Protein AF-A0A7C5IIJ1-F1 (afdb_monomer_lite)

Secondary structure (DSSP, 8-state):
-PPPPEEEEEETTEEEEEEE-SS-EEEEEEEGGG-----HHHHH-TT--EEEE--EEETTEEEE--EEEE-TTT-----HHHHT-TT--EEEEETTEE--HHHHTT-PPP------

Sequence (116 aa):
MSRGATVKTEFANGYTIERRMITRRHELAFERQRCLGCDLCVATCPQQAISLVPAAVRDGQLNERPAIEIDPERCVFCGECSVLCPTHALHLYVDGEERIPVIDMGAFPRLEQGIT

pLDDT: mean 89.45, std 11.59, range [44.5, 97.44]

Radius of gyration: 15.34 Å; chains: 1; bounding box: 43×38×41 Å

Foldseek 3Di:
DDFADWDWADDPFFIKIWGDDPVKIKIKTFGNVLDQQPCPLCVPPPLSQKDKDDFDDDPNDGPGGIDMDGHNVSDPQQCPSCVRRPSNRMFMDMVNHGDHNCVVVVVPDDPPDPPD

Structure (mmCIF, N/CA/C/O backbone):
data_AF-A0A7C5IIJ1-F1
#
_entry.id   AF-A0A7C5IIJ1-F1
#
loop_
_atom_site.group_PDB
_atom_site.id
_atom_site.type_symbol
_atom_site.label_atom_id
_atom_site.label_alt_id
_atom_site.label_comp_id
_atom_site.label_asym_id
_atom_site.label_entity_id
_atom_site.label_seq_id
_atom_site.pdbx_PDB_ins_code
_atom_site.Cartn_x
_atom_site.Cartn_y
_atom_site.Cartn_z
_atom_site.occupancy
_atom_site.B_iso_or_equiv
_atom_site.auth_seq_id
_atom_site.auth_comp_id
_atom_site.auth_asym_id
_atom_site.auth_atom_id
_atom_site.pdbx_PDB_model_num
ATOM 1 N N . MET A 1 1 ? 23.113 -7.772 -2.696 1.00 48.72 1 MET A N 1
ATOM 2 C CA . MET A 1 1 ? 22.543 -6.658 -3.485 1.00 48.72 1 MET A CA 1
ATOM 3 C C . MET A 1 1 ? 21.390 -6.089 -2.677 1.00 48.72 1 MET A C 1
ATOM 5 O O . MET A 1 1 ? 20.363 -6.748 -2.577 1.00 48.72 1 MET A O 1
ATOM 9 N N . SER A 1 2 ? 21.584 -4.958 -1.997 1.00 60.00 2 SER A N 1
ATOM 10 C CA . SER A 1 2 ? 20.486 -4.291 -1.292 1.00 60.00 2 SER A CA 1
ATOM 11 C C . SER A 1 2 ? 19.515 -3.727 -2.329 1.00 60.00 2 SER A C 1
ATOM 13 O O . SER A 1 2 ? 19.927 -3.123 -3.319 1.00 60.00 2 SER A O 1
ATOM 15 N N . ARG A 1 3 ? 18.218 -3.987 -2.146 1.00 65.62 3 ARG A N 1
ATOM 16 C CA . ARG A 1 3 ? 17.168 -3.319 -2.924 1.00 65.62 3 ARG A CA 1
ATOM 17 C C . ARG A 1 3 ? 17.244 -1.813 -2.632 1.00 65.62 3 ARG A C 1
ATOM 19 O O . ARG A 1 3 ? 17.687 -1.430 -1.551 1.00 65.62 3 ARG A O 1
ATOM 26 N N . GLY A 1 4 ? 16.837 -0.971 -3.587 1.00 76.31 4 GLY A N 1
ATOM 27 C CA . GLY A 1 4 ? 16.701 0.467 -3.330 1.00 76.31 4 GLY A CA 1
ATOM 28 C C . GLY A 1 4 ? 15.801 0.696 -2.113 1.00 76.31 4 GLY A C 1
ATOM 29 O O . GLY A 1 4 ? 14.805 -0.014 -1.965 1.00 76.31 4 GLY A O 1
ATOM 30 N N . ALA A 1 5 ? 16.181 1.628 -1.237 1.00 86.25 5 ALA A N 1
ATOM 31 C CA . ALA A 1 5 ? 15.421 1.921 -0.026 1.00 86.25 5 ALA A CA 1
ATOM 32 C C . ALA A 1 5 ? 14.015 2.417 -0.390 1.00 86.25 5 ALA A C 1
ATOM 34 O O . ALA A 1 5 ? 13.859 3.248 -1.290 1.00 86.25 5 ALA A O 1
ATOM 35 N N . THR A 1 6 ? 13.003 1.894 0.301 1.00 92.56 6 THR A N 1
ATOM 36 C CA . THR A 1 6 ? 11.640 2.414 0.198 1.00 92.56 6 THR A CA 1
ATOM 37 C C . THR A 1 6 ? 11.502 3.603 1.145 1.00 92.56 6 THR A C 1
ATOM 39 O O . THR A 1 6 ? 11.825 3.491 2.325 1.00 92.56 6 THR A O 1
ATOM 42 N N . VAL A 1 7 ? 11.017 4.734 0.642 1.00 94.31 7 VAL A N 1
ATOM 43 C CA . VAL A 1 7 ? 10.770 5.949 1.426 1.00 94.31 7 VAL A CA 1
ATOM 44 C C . VAL A 1 7 ? 9.266 6.138 1.571 1.00 94.31 7 VAL A C 1
ATOM 46 O O . VAL A 1 7 ? 8.545 6.132 0.576 1.00 94.31 7 VAL A O 1
ATOM 49 N N . LYS A 1 8 ? 8.791 6.315 2.806 1.00 95.94 8 LYS A N 1
ATOM 50 C CA . LYS A 1 8 ? 7.407 6.693 3.107 1.00 95.94 8 LYS A CA 1
ATOM 51 C C . LYS A 1 8 ? 7.340 8.190 3.389 1.00 95.94 8 LYS A C 1
ATOM 53 O O . LYS A 1 8 ? 8.111 8.693 4.200 1.00 95.94 8 LYS A O 1
ATOM 58 N N . THR A 1 9 ? 6.430 8.890 2.721 1.00 96.06 9 THR A N 1
ATOM 59 C CA . THR A 1 9 ? 6.189 10.326 2.905 1.00 96.06 9 THR A CA 1
ATOM 60 C C . THR A 1 9 ? 4.728 10.546 3.266 1.00 96.06 9 THR A C 1
ATOM 62 O O . THR A 1 9 ? 3.834 10.222 2.488 1.00 96.06 9 THR A O 1
ATOM 65 N N . GLU A 1 10 ? 4.477 11.087 4.454 1.00 95.19 10 GLU A N 1
ATOM 66 C CA . GLU A 1 10 ? 3.127 11.369 4.947 1.00 95.19 10 GLU A CA 1
ATOM 67 C C . GLU A 1 10 ? 2.689 12.801 4.629 1.00 95.19 10 GLU A C 1
ATOM 69 O O . GLU A 1 10 ? 3.493 13.733 4.621 1.00 95.19 10 GLU A O 1
ATOM 74 N N . PHE A 1 11 ? 1.392 12.984 4.391 1.00 93.19 11 PHE A N 1
ATOM 75 C CA . PHE A 1 11 ? 0.756 14.286 4.197 1.00 93.19 11 PHE A CA 1
ATOM 76 C C . PHE A 1 11 ? -0.639 14.305 4.838 1.00 93.19 11 PHE A C 1
ATOM 78 O O . PHE A 1 11 ? -1.162 13.278 5.270 1.00 93.19 11 PHE A O 1
ATOM 85 N N . ALA A 1 12 ? -1.274 15.481 4.900 1.00 88.25 12 ALA A N 1
ATOM 86 C CA . ALA A 1 12 ? -2.512 15.692 5.664 1.00 88.25 12 ALA A CA 1
ATOM 87 C C . ALA A 1 12 ? -3.623 14.660 5.371 1.00 88.25 12 ALA A C 1
ATOM 89 O O . ALA A 1 12 ? -4.323 14.217 6.279 1.00 88.25 12 ALA A O 1
ATOM 90 N N . ASN A 1 13 ? -3.756 14.234 4.112 1.00 88.94 13 ASN A N 1
ATOM 91 C CA . ASN A 1 13 ? -4.829 13.352 3.651 1.00 88.94 13 ASN A CA 1
ATOM 92 C C . ASN A 1 13 ? -4.361 11.952 3.231 1.00 88.94 13 ASN A C 1
ATOM 94 O O . ASN A 1 13 ? -5.108 11.257 2.546 1.00 88.94 13 ASN A O 1
ATOM 98 N N . GLY A 1 14 ? -3.164 11.510 3.622 1.00 93.94 14 GLY A N 1
ATOM 99 C CA . GLY A 1 14 ? -2.652 10.214 3.180 1.00 93.94 14 GLY A CA 1
ATOM 100 C C . GLY A 1 14 ? -1.139 10.086 3.266 1.00 93.94 14 GLY A C 1
ATOM 101 O O . GLY A 1 14 ? -0.493 10.758 4.066 1.00 93.94 14 GLY A O 1
ATOM 102 N N . TYR A 1 15 ? -0.583 9.194 2.458 1.00 96.50 15 TYR A N 1
ATOM 103 C CA . TYR A 1 15 ? 0.861 9.040 2.320 1.00 96.50 15 TYR A CA 1
ATOM 104 C C . TYR A 1 15 ? 1.214 8.416 0.975 1.00 96.50 15 TYR A C 1
ATOM 106 O O . TYR A 1 15 ? 0.394 7.755 0.339 1.00 96.50 15 TYR A O 1
ATOM 114 N N . THR A 1 16 ? 2.459 8.599 0.560 1.00 97.06 16 THR A N 1
ATOM 115 C CA . THR A 1 16 ? 3.070 7.870 -0.548 1.00 97.06 16 THR A CA 1
ATOM 116 C C . THR A 1 16 ? 4.173 6.975 -0.013 1.00 97.06 16 THR A C 1
ATOM 118 O O . THR A 1 16 ? 4.892 7.331 0.923 1.00 97.06 16 THR A O 1
ATOM 121 N N . ILE A 1 17 ? 4.316 5.797 -0.608 1.00 96.50 17 ILE A N 1
ATOM 122 C CA . ILE A 1 17 ? 5.522 4.985 -0.474 1.00 96.50 17 ILE A CA 1
ATOM 123 C C . ILE A 1 17 ? 6.185 4.911 -1.840 1.00 96.50 17 ILE A C 1
ATOM 125 O O . ILE A 1 17 ? 5.539 4.584 -2.833 1.00 96.50 17 ILE A O 1
ATOM 129 N N . GLU A 1 18 ? 7.470 5.225 -1.904 1.00 95.88 18 GLU A N 1
ATOM 130 C CA . GLU A 1 18 ? 8.226 5.200 -3.148 1.00 95.88 18 GLU A CA 1
ATOM 131 C C . GLU A 1 18 ? 9.462 4.320 -3.030 1.00 95.88 18 GLU A C 1
ATOM 133 O O . GLU A 1 18 ? 10.158 4.316 -2.017 1.00 95.88 18 GLU A O 1
ATOM 138 N N . ARG A 1 19 ? 9.766 3.583 -4.097 1.00 94.94 19 ARG A N 1
ATOM 139 C CA . ARG A 1 19 ? 11.008 2.829 -4.233 1.00 94.94 19 ARG A CA 1
ATOM 140 C C . ARG A 1 19 ? 11.678 3.197 -5.544 1.00 94.94 19 ARG A C 1
ATOM 142 O O . ARG A 1 19 ? 11.213 2.832 -6.629 1.00 94.94 19 ARG A O 1
ATOM 149 N N . ARG A 1 20 ? 12.805 3.897 -5.428 1.00 92.50 20 ARG A N 1
ATOM 150 C CA . ARG A 1 20 ? 13.646 4.301 -6.558 1.00 92.50 20 ARG A CA 1
ATOM 151 C C . ARG A 1 20 ? 14.706 3.235 -6.813 1.00 92.50 20 ARG A C 1
ATOM 153 O O . ARG A 1 20 ? 15.563 2.980 -5.971 1.00 92.50 20 ARG A O 1
ATOM 160 N N . MET A 1 21 ? 14.628 2.595 -7.973 1.00 89.56 21 MET A N 1
ATOM 161 C CA . MET A 1 21 ? 15.669 1.718 -8.507 1.00 89.56 21 MET A CA 1
ATOM 162 C C . MET A 1 21 ? 16.417 2.444 -9.628 1.00 89.56 21 MET A C 1
ATOM 164 O O . MET A 1 21 ? 15.954 3.468 -10.120 1.00 89.56 21 MET A O 1
ATOM 168 N N . ILE A 1 22 ? 17.561 1.900 -10.057 1.00 90.31 22 ILE A N 1
ATOM 169 C CA . ILE A 1 22 ? 18.378 2.498 -11.131 1.00 90.31 22 ILE A CA 1
ATOM 170 C C . ILE A 1 22 ? 17.553 2.719 -12.410 1.00 90.31 22 ILE A C 1
ATOM 172 O O . ILE A 1 22 ? 17.709 3.739 -13.069 1.00 90.31 22 ILE A O 1
ATOM 176 N N . THR A 1 23 ? 16.676 1.772 -12.759 1.00 91.94 23 THR A N 1
ATOM 177 C CA . THR A 1 23 ? 15.929 1.774 -14.029 1.00 91.94 23 THR A CA 1
ATOM 178 C C . THR A 1 23 ? 14.436 2.052 -13.894 1.00 91.94 23 THR A C 1
ATOM 180 O O . THR A 1 23 ? 13.780 2.253 -14.910 1.00 91.94 23 THR A O 1
ATOM 183 N N . ARG A 1 24 ? 13.877 1.995 -12.681 1.00 91.62 24 ARG A N 1
ATOM 184 C CA . ARG A 1 24 ? 12.429 2.071 -12.438 1.00 91.62 24 ARG A CA 1
ATOM 185 C C . ARG A 1 24 ? 12.133 2.812 -11.144 1.00 91.62 24 ARG A C 1
ATOM 187 O O . ARG A 1 24 ? 12.781 2.558 -10.126 1.00 91.62 24 ARG A O 1
ATOM 194 N N . ARG A 1 25 ? 11.089 3.631 -11.138 1.00 94.06 25 ARG A N 1
ATOM 195 C CA . ARG A 1 25 ? 10.519 4.256 -9.940 1.00 94.06 25 ARG A CA 1
ATOM 196 C C . ARG A 1 25 ? 9.120 3.710 -9.701 1.00 94.06 25 ARG A C 1
ATOM 198 O O . ARG A 1 25 ? 8.257 3.861 -10.555 1.00 94.06 25 ARG A O 1
ATOM 205 N N . HIS A 1 26 ? 8.905 3.096 -8.544 1.00 96.12 26 HIS A N 1
ATOM 206 C CA . HIS A 1 26 ? 7.574 2.663 -8.118 1.00 96.12 26 HIS A CA 1
ATOM 207 C C . HIS A 1 26 ? 7.067 3.612 -7.043 1.00 96.12 26 HIS A C 1
ATOM 209 O O . HIS A 1 26 ? 7.820 3.934 -6.125 1.00 96.12 26 HIS A O 1
ATOM 215 N N . GLU A 1 27 ? 5.812 4.021 -7.141 1.00 96.94 27 GLU A N 1
ATOM 216 C CA . GLU A 1 27 ? 5.156 4.895 -6.176 1.00 96.94 27 GLU A CA 1
ATOM 217 C C . GLU A 1 27 ? 3.742 4.383 -5.922 1.00 96.94 27 GLU A C 1
ATOM 219 O O . GLU A 1 27 ? 2.950 4.261 -6.849 1.00 96.94 27 GLU A O 1
ATOM 224 N N . LEU A 1 28 ? 3.423 4.063 -4.671 1.00 97.44 28 LEU A N 1
ATOM 225 C CA . LEU A 1 28 ? 2.065 3.737 -4.253 1.00 97.44 28 LEU A CA 1
ATOM 226 C C . LEU A 1 28 ? 1.533 4.904 -3.421 1.00 97.44 28 LEU A C 1
ATOM 228 O O . LEU A 1 28 ? 2.073 5.208 -2.356 1.00 97.44 28 LEU A O 1
ATOM 232 N N . ALA A 1 29 ? 0.479 5.543 -3.914 1.00 97.25 29 ALA A N 1
ATOM 233 C CA . ALA A 1 29 ? -0.203 6.646 -3.258 1.00 97.25 29 ALA A CA 1
ATOM 234 C C . ALA A 1 29 ? -1.454 6.141 -2.533 1.00 97.25 29 ALA A C 1
ATOM 236 O O . ALA A 1 29 ? -2.270 5.425 -3.116 1.00 97.25 29 ALA A O 1
ATOM 237 N N . PHE A 1 30 ? -1.607 6.530 -1.269 1.00 97.44 30 PHE A N 1
ATOM 238 C CA . PHE A 1 30 ? -2.776 6.247 -0.446 1.00 97.44 30 PHE A CA 1
ATOM 239 C C . PHE A 1 30 ? -3.516 7.536 -0.090 1.00 97.44 30 PHE A C 1
ATOM 241 O O . PHE A 1 30 ? -2.929 8.468 0.460 1.00 97.44 30 PHE A O 1
ATOM 248 N N . GLU A 1 31 ? -4.825 7.555 -0.333 1.00 96.31 31 GLU A N 1
ATOM 249 C CA . GLU A 1 31 ? -5.721 8.663 -0.017 1.00 96.31 31 GLU A CA 1
ATOM 250 C C . GLU A 1 31 ? -6.688 8.298 1.110 1.00 96.31 31 GLU A C 1
ATOM 252 O O . GLU A 1 31 ? -7.716 7.639 0.928 1.00 96.31 31 GLU A O 1
ATOM 257 N N . ARG A 1 32 ? -6.380 8.796 2.308 1.00 94.38 32 ARG A N 1
ATOM 258 C CA . ARG A 1 32 ? -7.103 8.499 3.548 1.00 94.38 32 ARG A CA 1
ATOM 259 C C . ARG A 1 32 ? -8.577 8.892 3.483 1.00 94.38 32 ARG A C 1
ATOM 261 O O . ARG A 1 32 ? -9.408 8.178 4.029 1.00 94.38 32 ARG A O 1
ATOM 268 N N . GLN A 1 33 ? -8.923 9.990 2.811 1.00 93.31 33 GLN A N 1
ATOM 269 C CA . GLN A 1 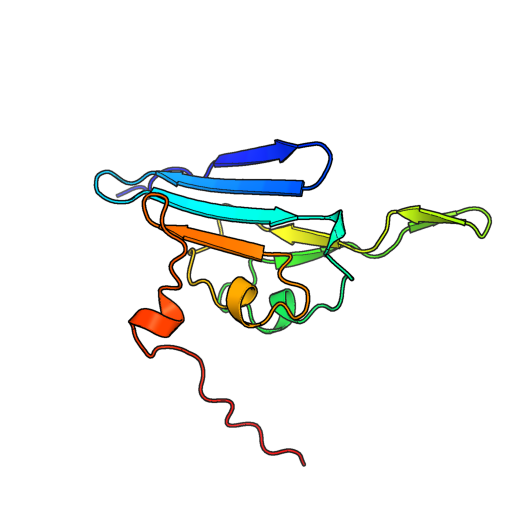33 ? -10.312 10.468 2.745 1.00 93.31 33 GLN A CA 1
ATOM 270 C C . GLN A 1 33 ? -11.249 9.521 1.981 1.00 93.31 33 GLN A C 1
ATOM 272 O O . GLN A 1 33 ? -12.438 9.456 2.305 1.00 93.31 33 GLN A O 1
ATOM 277 N N . ARG A 1 34 ? -10.712 8.782 0.999 1.00 94.56 34 ARG A N 1
ATOM 278 C CA . ARG A 1 34 ? -11.453 7.797 0.196 1.00 94.56 34 ARG A CA 1
ATOM 279 C C . ARG A 1 34 ? -11.472 6.409 0.833 1.00 94.56 34 ARG A C 1
ATOM 281 O O . ARG A 1 34 ? -12.261 5.557 0.429 1.00 94.56 34 ARG A O 1
ATOM 288 N N . CYS A 1 35 ? -10.622 6.161 1.826 1.00 95.38 35 CYS A N 1
ATOM 289 C CA . CYS A 1 35 ? -10.575 4.886 2.525 1.00 95.38 35 CYS A CA 1
ATOM 290 C C . CYS A 1 35 ? -11.787 4.719 3.452 1.00 95.38 35 CYS A C 1
ATOM 292 O O . CYS A 1 35 ? -12.103 5.598 4.254 1.00 95.38 35 CYS A O 1
ATOM 294 N N . LEU A 1 36 ? -12.451 3.566 3.353 1.00 93.56 36 LEU A N 1
ATOM 295 C CA . LEU A 1 36 ? -13.563 3.185 4.231 1.00 93.56 36 LEU A CA 1
ATOM 296 C C . LEU A 1 36 ? -13.159 2.166 5.307 1.00 93.56 36 LEU A C 1
ATOM 298 O O . LEU A 1 36 ? -13.993 1.799 6.126 1.00 93.56 36 LEU A O 1
ATOM 302 N N . GLY A 1 37 ? -11.912 1.678 5.291 1.00 93.81 37 GLY A N 1
ATOM 303 C CA . GLY A 1 37 ? -11.454 0.643 6.224 1.00 93.81 37 GLY A CA 1
ATOM 304 C C . GLY A 1 37 ? -12.098 -0.733 6.004 1.00 93.81 37 GLY A C 1
ATOM 305 O O . GLY A 1 37 ? -12.329 -1.453 6.964 1.00 93.81 37 GLY A O 1
ATOM 306 N N . CYS A 1 38 ? -12.412 -1.096 4.754 1.00 94.19 38 CYS A N 1
ATOM 307 C CA . CYS A 1 38 ? -13.103 -2.350 4.400 1.00 94.19 38 CYS A CA 1
ATOM 308 C C . CYS A 1 38 ? -12.231 -3.621 4.406 1.00 94.19 38 CYS A C 1
ATOM 310 O O . CYS A 1 38 ? -12.728 -4.690 4.075 1.00 94.19 38 CYS A O 1
ATOM 312 N N . ASP A 1 39 ? -10.938 -3.504 4.716 1.00 93.56 39 ASP A N 1
ATOM 313 C CA . ASP A 1 39 ? -9.988 -4.620 4.868 1.00 93.56 39 ASP A CA 1
ATOM 314 C C . ASP A 1 39 ? -9.680 -5.480 3.616 1.00 93.56 39 ASP A C 1
ATOM 316 O O . ASP A 1 39 ? -8.780 -6.314 3.638 1.00 93.56 39 ASP A O 1
ATOM 320 N N . LEU A 1 40 ? -10.318 -5.231 2.464 1.00 94.19 40 LEU A N 1
ATOM 321 C CA . LEU A 1 40 ? -10.058 -5.977 1.216 1.00 94.19 40 LEU A CA 1
ATOM 322 C C . LEU A 1 40 ? -8.576 -5.977 0.803 1.00 94.19 40 LEU A C 1
ATOM 324 O O . LEU A 1 40 ? -8.023 -6.999 0.402 1.00 94.19 40 LEU A O 1
ATOM 328 N N . CYS A 1 41 ? -7.917 -4.822 0.920 1.00 95.25 41 CYS A N 1
ATOM 329 C CA . CYS A 1 41 ? -6.499 -4.681 0.590 1.00 95.25 41 CYS A CA 1
ATOM 330 C C . CYS A 1 41 ? -5.565 -5.440 1.550 1.00 95.25 41 CYS A C 1
ATOM 332 O O . CYS A 1 41 ? -4.478 -5.841 1.140 1.00 95.25 41 CYS A O 1
ATOM 334 N N . VAL A 1 42 ? -5.984 -5.666 2.797 1.00 95.69 42 VAL A N 1
ATOM 335 C CA . VAL A 1 42 ? -5.239 -6.469 3.774 1.00 95.69 42 VAL A CA 1
ATOM 336 C C . VAL A 1 42 ? -5.368 -7.942 3.416 1.00 95.69 42 VAL A C 1
ATOM 338 O O . VAL A 1 42 ? -4.353 -8.622 3.282 1.00 95.69 42 VAL A O 1
ATOM 341 N N . ALA A 1 43 ? -6.596 -8.403 3.162 1.00 93.00 43 ALA A N 1
ATOM 342 C CA . ALA A 1 43 ? -6.881 -9.790 2.803 1.00 93.00 43 ALA A CA 1
ATOM 343 C C . ALA A 1 43 ? -6.182 -10.230 1.506 1.00 93.00 43 ALA A C 1
ATOM 345 O O . ALA A 1 43 ? -5.711 -11.360 1.413 1.00 93.00 43 ALA A O 1
ATOM 346 N N . THR A 1 44 ? -6.084 -9.341 0.514 1.00 91.75 44 THR A N 1
ATOM 347 C CA . THR A 1 44 ? -5.452 -9.673 -0.771 1.00 91.75 44 THR A CA 1
ATOM 348 C C . THR A 1 44 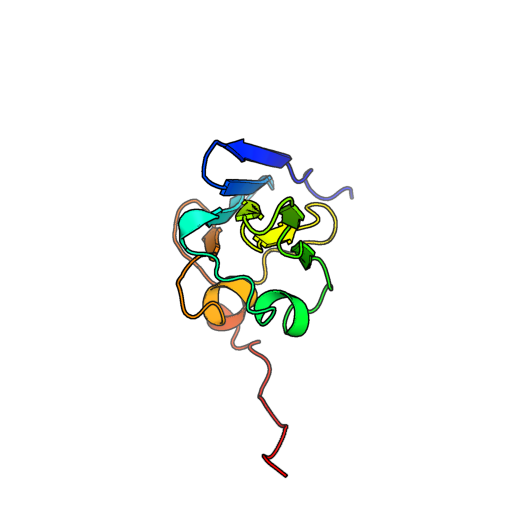? -3.935 -9.539 -0.775 1.00 91.75 44 THR A C 1
ATOM 350 O O . THR A 1 44 ? -3.305 -10.073 -1.676 1.00 91.75 44 THR A O 1
ATOM 353 N N . CYS A 1 45 ? -3.315 -8.798 0.153 1.00 94.50 45 CYS A N 1
ATOM 354 C CA . CYS A 1 45 ? -1.896 -8.475 0.021 1.00 94.50 45 CYS A CA 1
ATOM 355 C C . CYS A 1 45 ? -1.032 -9.747 0.132 1.00 94.50 45 CYS A C 1
ATOM 357 O O . CYS A 1 45 ? -0.898 -10.293 1.230 1.00 94.50 45 CYS A O 1
ATOM 359 N N . PRO A 1 46 ? -0.332 -10.177 -0.938 1.00 92.50 46 PRO A N 1
ATOM 360 C CA . PRO A 1 46 ? 0.402 -11.444 -0.928 1.00 92.50 46 PRO A CA 1
ATOM 361 C C . PRO A 1 46 ? 1.624 -11.410 -0.004 1.00 92.50 46 PRO A C 1
ATOM 363 O O . PRO A 1 46 ? 2.164 -12.446 0.365 1.00 92.50 46 PRO A O 1
ATOM 366 N N . GLN A 1 47 ? 2.093 -10.212 0.354 1.00 95.69 47 GLN A N 1
ATOM 367 C CA . GLN A 1 47 ? 3.202 -10.005 1.287 1.00 95.69 47 GLN A CA 1
ATOM 368 C C . GLN A 1 47 ? 2.727 -9.621 2.688 1.00 95.69 47 GLN A C 1
ATOM 370 O O . GLN A 1 47 ? 3.566 -9.352 3.543 1.00 95.69 47 GLN A O 1
ATOM 375 N N . GLN A 1 48 ? 1.408 -9.558 2.913 1.00 95.88 48 GLN A N 1
ATOM 376 C CA . GLN A 1 48 ? 0.769 -9.103 4.151 1.00 95.88 48 GLN A CA 1
ATOM 377 C C . GLN A 1 48 ? 1.352 -7.772 4.662 1.00 95.88 48 GLN A C 1
ATOM 379 O O . GLN A 1 48 ? 1.538 -7.583 5.860 1.00 95.88 48 GLN A O 1
ATOM 384 N N . ALA A 1 49 ? 1.702 -6.868 3.743 1.00 97.25 49 ALA A N 1
ATOM 385 C CA . ALA A 1 49 ? 2.347 -5.588 4.036 1.00 97.25 49 ALA A CA 1
ATOM 386 C C . ALA A 1 49 ? 1.359 -4.509 4.507 1.00 97.25 49 ALA A C 1
ATOM 388 O O . ALA A 1 49 ? 1.778 -3.394 4.786 1.00 97.25 49 ALA A O 1
ATOM 389 N N . ILE A 1 50 ? 0.059 -4.805 4.540 1.00 97.12 50 ILE A N 1
ATOM 390 C CA . ILE A 1 50 ? -0.999 -3.848 4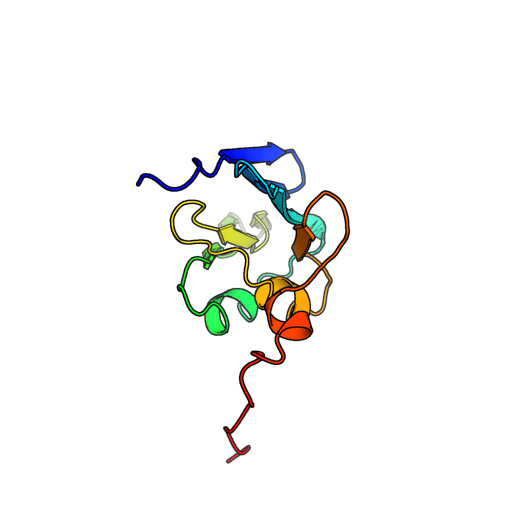.870 1.00 97.12 50 ILE A CA 1
ATOM 391 C C . ILE A 1 50 ? -1.689 -4.315 6.146 1.00 97.12 50 ILE A C 1
ATOM 393 O O . ILE A 1 50 ? -2.014 -5.495 6.264 1.00 97.12 50 ILE A O 1
ATOM 397 N N . SER A 1 51 ? -1.941 -3.382 7.058 1.00 96.88 51 SER A N 1
ATOM 398 C CA . SER A 1 51 ? -2.658 -3.603 8.314 1.00 96.88 51 SER A CA 1
ATOM 399 C C . SER A 1 51 ? -3.820 -2.622 8.443 1.00 96.88 51 SER A C 1
ATOM 401 O O . SER A 1 51 ? -3.706 -1.461 8.042 1.00 96.88 51 SER A O 1
ATOM 403 N N . LEU A 1 52 ? -4.932 -3.066 9.030 1.00 95.56 52 LEU A N 1
ATOM 404 C CA . LEU A 1 52 ? -6.075 -2.207 9.330 1.00 95.56 52 LEU A CA 1
ATOM 405 C C . LEU A 1 52 ? -5.829 -1.416 10.621 1.00 95.56 52 LEU A C 1
ATOM 407 O O . LEU A 1 52 ? -5.492 -1.985 11.659 1.00 95.56 52 LEU A O 1
ATOM 411 N N . VAL A 1 53 ? -6.052 -0.106 10.562 1.00 93.38 53 VAL A N 1
ATOM 412 C CA . VAL A 1 53 ? -6.119 0.776 11.729 1.00 93.38 53 VAL A CA 1
ATOM 413 C C . VAL A 1 53 ? -7.601 0.979 12.060 1.00 93.38 53 VAL A C 1
ATOM 415 O O . VAL A 1 53 ? -8.319 1.589 11.259 1.00 93.38 53 VAL A O 1
ATOM 418 N N . PRO A 1 54 ? -8.095 0.439 13.189 1.00 90.31 54 PRO A N 1
ATOM 419 C CA . PRO A 1 54 ? -9.506 0.521 13.537 1.00 90.31 54 PRO A CA 1
ATOM 420 C C . PRO A 1 54 ? -9.918 1.957 13.866 1.00 90.31 54 PRO A C 1
ATOM 422 O O . PRO A 1 54 ? -9.101 2.805 14.217 1.00 90.31 54 PRO A O 1
ATOM 425 N N . ALA A 1 55 ? -11.220 2.214 13.776 1.00 90.94 55 ALA A N 1
ATOM 426 C CA . ALA A 1 55 ? -11.793 3.485 14.186 1.00 90.94 55 ALA A CA 1
ATOM 427 C C . ALA A 1 55 ? -11.586 3.731 15.689 1.00 90.94 55 ALA A C 1
ATOM 429 O O . ALA A 1 55 ? -11.821 2.834 16.502 1.00 90.94 55 ALA A O 1
ATOM 430 N N . ALA A 1 56 ? -11.233 4.960 16.065 1.00 89.06 56 ALA A N 1
ATOM 431 C CA . ALA A 1 56 ? -11.162 5.366 17.465 1.00 89.06 56 ALA A CA 1
ATOM 432 C C . ALA A 1 56 ? -12.412 6.169 17.846 1.00 89.06 56 ALA A C 1
ATOM 434 O O . ALA A 1 56 ? -12.642 7.275 17.347 1.00 89.06 56 ALA A O 1
ATOM 435 N N . VAL A 1 57 ? -13.214 5.621 18.762 1.00 88.00 57 VAL A N 1
ATOM 436 C CA . VAL A 1 57 ? -14.392 6.286 19.336 1.00 88.00 57 VAL A CA 1
ATOM 437 C C . VAL A 1 57 ? -14.078 6.682 20.775 1.00 88.00 57 VAL A C 1
ATOM 439 O O . VAL A 1 57 ? -13.666 5.844 21.574 1.00 88.00 57 VAL A O 1
ATOM 442 N N . ARG A 1 58 ? -14.266 7.960 21.115 1.00 87.44 58 ARG A N 1
ATOM 443 C CA . ARG A 1 58 ? -14.158 8.467 22.495 1.00 87.44 58 ARG A CA 1
ATOM 444 C C . ARG A 1 58 ? -15.343 9.381 22.751 1.00 87.44 58 ARG A C 1
ATOM 446 O O . ARG A 1 58 ? -15.740 10.120 21.856 1.00 87.44 58 ARG A O 1
ATOM 453 N N . ASP A 1 59 ? -15.929 9.272 23.938 1.00 85.31 59 ASP A N 1
ATOM 454 C CA . ASP A 1 59 ? -17.079 10.081 24.362 1.00 85.31 59 ASP A CA 1
ATOM 455 C C . ASP A 1 59 ? -18.275 10.024 23.388 1.00 85.31 59 ASP A C 1
ATOM 457 O O . ASP A 1 59 ? -18.997 10.996 23.185 1.00 85.31 59 ASP A O 1
ATOM 461 N N . GLY A 1 60 ? -18.477 8.865 22.747 1.00 84.69 60 GLY A N 1
ATOM 462 C CA . GLY A 1 60 ? -19.553 8.650 21.771 1.00 84.69 60 GLY A CA 1
ATOM 463 C C . GLY A 1 60 ? -19.335 9.323 20.411 1.00 84.69 60 GLY A C 1
ATOM 464 O O . GLY A 1 60 ? -20.204 9.225 19.547 1.00 84.69 60 GLY A O 1
ATOM 465 N N . GLN A 1 61 ? -18.188 9.973 20.195 1.00 85.75 61 GLN A N 1
ATOM 466 C CA . GLN A 1 61 ? -17.818 10.595 18.927 1.00 85.75 61 GLN A CA 1
ATOM 467 C C . GLN A 1 61 ? -16.725 9.798 18.211 1.00 85.75 61 GLN A C 1
ATOM 469 O O . GLN A 1 61 ? -15.790 9.275 18.824 1.00 85.75 61 GLN A O 1
ATOM 474 N N . LEU A 1 62 ? -16.853 9.711 16.886 1.00 84.38 62 LEU A N 1
ATOM 475 C CA . LEU A 1 62 ? -15.832 9.148 16.011 1.00 84.38 62 LEU A CA 1
ATOM 476 C C . LEU A 1 62 ? -14.688 10.160 15.879 1.00 84.38 62 LEU A C 1
ATOM 478 O O . LEU A 1 62 ? -14.816 11.138 15.146 1.00 84.38 62 LEU A O 1
ATOM 482 N N . ASN A 1 63 ? -13.586 9.924 16.589 1.00 84.25 63 ASN A N 1
ATOM 483 C CA . ASN A 1 63 ? -12.418 10.807 16.550 1.00 84.25 63 ASN A CA 1
ATOM 484 C C . ASN A 1 63 ? -11.512 10.481 15.366 1.00 84.25 63 ASN A C 1
ATOM 486 O O . ASN A 1 63 ? -10.991 11.382 14.716 1.00 84.25 63 ASN A O 1
ATOM 490 N N . GLU A 1 64 ? -11.354 9.192 15.063 1.00 85.25 64 GLU A N 1
ATOM 491 C CA . GLU A 1 64 ? -10.513 8.730 13.962 1.00 85.25 64 GLU A CA 1
ATOM 492 C C . GLU A 1 64 ? -11.283 7.732 13.105 1.00 85.25 64 GLU A C 1
ATOM 494 O O . GLU A 1 64 ? -11.840 6.749 13.601 1.00 85.25 64 GLU A O 1
ATOM 499 N N . ARG A 1 65 ? -11.331 8.003 11.797 1.00 89.75 65 ARG A N 1
ATOM 500 C CA . ARG A 1 65 ? -11.918 7.091 10.812 1.00 89.75 65 ARG A CA 1
ATOM 501 C C . ARG A 1 65 ? -11.006 5.872 10.645 1.00 89.75 65 ARG A C 1
ATOM 503 O O . ARG A 1 65 ? -9.787 6.034 10.708 1.00 89.75 65 ARG A O 1
ATOM 510 N N . PRO A 1 66 ? -11.569 4.683 10.378 1.00 91.88 66 PRO A N 1
ATOM 511 C CA . PRO A 1 66 ? -10.751 3.513 10.108 1.00 91.88 66 PRO A CA 1
ATOM 512 C C . PRO A 1 66 ? -9.921 3.750 8.841 1.00 91.88 66 PRO A C 1
ATOM 514 O O . PRO A 1 66 ? -10.399 4.332 7.862 1.00 91.88 66 PRO A O 1
ATOM 517 N N . ALA A 1 67 ? -8.670 3.316 8.867 1.00 93.50 67 ALA A N 1
ATOM 518 C CA . ALA A 1 67 ? -7.714 3.517 7.787 1.00 93.50 67 ALA A CA 1
ATOM 519 C C . ALA A 1 67 ? -6.812 2.288 7.649 1.00 93.50 67 ALA A C 1
ATOM 521 O O . ALA A 1 67 ? -7.002 1.286 8.331 1.00 93.50 67 ALA A O 1
ATOM 522 N N . ILE A 1 68 ? -5.835 2.357 6.751 1.00 95.56 68 ILE A N 1
ATOM 523 C CA . ILE A 1 68 ? -4.837 1.304 6.578 1.00 95.56 68 ILE A CA 1
ATOM 524 C C . ILE A 1 68 ? -3.439 1.871 6.760 1.00 95.56 68 ILE A C 1
ATOM 526 O O . ILE A 1 68 ? -3.176 3.037 6.451 1.00 95.56 68 ILE A O 1
ATOM 530 N N . GLU A 1 69 ? -2.541 1.010 7.206 1.00 95.62 69 GLU A N 1
ATOM 531 C CA . GLU A 1 69 ? -1.123 1.288 7.333 1.00 95.62 69 GLU A CA 1
ATOM 532 C C . GLU A 1 69 ? -0.340 0.287 6.486 1.00 95.62 69 GLU A C 1
ATOM 534 O O . GLU A 1 69 ? -0.574 -0.918 6.567 1.00 95.62 69 GLU A O 1
ATOM 539 N N . ILE A 1 70 ? 0.557 0.794 5.640 1.00 96.81 70 ILE A N 1
ATOM 540 C CA . ILE A 1 70 ? 1.378 -0.024 4.745 1.00 96.81 70 ILE A CA 1
ATOM 541 C C . ILE A 1 70 ? 2.826 0.000 5.226 1.00 96.81 70 ILE A C 1
ATOM 543 O O . ILE A 1 70 ? 3.417 1.073 5.372 1.00 96.81 70 ILE A O 1
ATOM 547 N N . ASP A 1 71 ? 3.387 -1.192 5.407 1.00 96.12 71 ASP A N 1
ATOM 548 C CA . ASP A 1 71 ? 4.794 -1.438 5.689 1.00 96.12 71 ASP A CA 1
ATOM 549 C C . ASP A 1 71 ? 5.631 -1.261 4.399 1.00 96.12 71 ASP A C 1
ATOM 551 O O . ASP A 1 71 ? 5.514 -2.062 3.456 1.00 96.12 71 ASP A O 1
ATOM 555 N N . PRO A 1 72 ? 6.478 -0.215 4.322 1.00 94.12 72 PRO A N 1
ATOM 556 C CA . PRO A 1 72 ? 7.268 0.086 3.131 1.00 94.12 72 PRO A CA 1
ATOM 557 C C . PRO A 1 72 ? 8.376 -0.942 2.853 1.00 94.12 72 PRO A C 1
ATOM 559 O O . PRO A 1 72 ? 8.827 -1.052 1.709 1.00 94.12 72 PRO A O 1
ATOM 562 N N . GLU A 1 73 ? 8.824 -1.703 3.853 1.00 92.19 73 GLU A N 1
ATOM 563 C CA . GLU A 1 73 ? 9.878 -2.710 3.685 1.00 92.19 73 GLU A CA 1
ATOM 564 C C . GLU A 1 73 ? 9.329 -4.002 3.074 1.00 92.19 73 GLU A C 1
ATOM 566 O O . GLU A 1 73 ? 10.010 -4.677 2.295 1.00 92.19 73 GLU A O 1
ATOM 571 N N . ARG A 1 74 ? 8.070 -4.325 3.384 1.00 94.50 74 ARG A N 1
ATOM 572 C CA . ARG A 1 74 ? 7.389 -5.533 2.897 1.00 94.50 74 ARG A CA 1
ATOM 573 C C . ARG A 1 74 ? 6.648 -5.318 1.582 1.00 94.50 74 ARG A C 1
ATOM 575 O O . ARG A 1 74 ? 6.421 -6.276 0.840 1.00 94.50 74 ARG A O 1
ATOM 582 N N . CYS A 1 75 ? 6.270 -4.082 1.262 1.00 95.38 75 CYS A N 1
ATOM 583 C CA . CYS A 1 75 ? 5.566 -3.781 0.023 1.00 95.38 75 CYS A CA 1
ATOM 584 C C . CYS A 1 75 ? 6.437 -4.071 -1.214 1.00 95.38 75 CYS A C 1
ATOM 586 O O . CYS A 1 75 ? 7.528 -3.528 -1.403 1.00 95.38 75 CYS A O 1
ATOM 588 N N . VAL A 1 76 ? 5.922 -4.914 -2.113 1.00 94.62 76 VAL A N 1
ATOM 589 C CA . VAL A 1 76 ? 6.603 -5.277 -3.368 1.00 94.62 76 VAL A CA 1
ATOM 590 C C . VAL A 1 76 ? 6.109 -4.502 -4.586 1.00 94.62 76 VAL A C 1
ATOM 592 O O . VAL A 1 76 ? 6.678 -4.683 -5.660 1.00 94.62 76 VAL A O 1
ATOM 595 N N . PHE A 1 77 ? 5.132 -3.604 -4.415 1.00 95.69 77 PHE A N 1
ATOM 596 C CA . PHE A 1 77 ? 4.531 -2.801 -5.487 1.00 95.69 77 PHE A CA 1
ATOM 597 C C . PHE A 1 77 ? 3.862 -3.653 -6.587 1.00 95.69 77 PHE A C 1
ATOM 599 O O . PHE A 1 77 ? 4.008 -3.366 -7.769 1.00 95.69 77 PHE A O 1
ATOM 606 N N . CYS A 1 78 ? 3.132 -4.717 -6.213 1.00 94.88 78 CYS A N 1
ATOM 607 C CA . CYS A 1 78 ? 2.418 -5.572 -7.178 1.00 94.88 78 CYS A CA 1
ATOM 608 C C . CYS A 1 78 ? 1.147 -4.924 -7.755 1.00 94.88 78 CYS A C 1
ATOM 610 O O . CYS A 1 78 ? 0.772 -5.211 -8.889 1.00 94.88 78 CYS A O 1
ATOM 612 N N . GLY A 1 79 ? 0.497 -4.050 -6.978 1.00 94.81 79 GLY A N 1
ATOM 613 C CA . GLY A 1 79 ? -0.689 -3.297 -7.391 1.00 94.81 79 GLY A CA 1
ATOM 614 C C . GLY A 1 79 ? -2.039 -3.977 -7.137 1.00 94.81 79 GLY A C 1
ATOM 615 O O . GLY A 1 79 ? -3.059 -3.355 -7.403 1.00 94.81 79 GLY A O 1
ATOM 616 N N . GLU A 1 80 ? -2.094 -5.186 -6.563 1.00 94.62 80 GLU A N 1
ATOM 617 C CA . GLU A 1 80 ? -3.369 -5.873 -6.256 1.00 94.62 80 GLU A CA 1
ATOM 618 C C . GLU A 1 80 ? -4.305 -5.040 -5.371 1.00 94.62 80 GLU A C 1
ATOM 620 O O . GLU A 1 80 ? -5.507 -4.962 -5.618 1.00 94.62 80 GLU A O 1
ATOM 625 N N . CYS A 1 81 ? -3.745 -4.353 -4.372 1.00 95.44 81 CYS A N 1
ATOM 626 C CA . CYS A 1 81 ? -4.510 -3.486 -3.483 1.00 95.44 81 CYS A CA 1
ATOM 627 C C . CYS A 1 81 ? -5.125 -2.272 -4.200 1.00 95.44 81 CYS A C 1
ATOM 629 O O . CYS A 1 81 ? -6.160 -1.782 -3.760 1.00 95.44 81 CYS A O 1
ATOM 631 N N . SER A 1 82 ? -4.517 -1.807 -5.297 1.00 95.88 82 SER A N 1
ATOM 632 C CA . SER A 1 82 ? -5.056 -0.729 -6.131 1.00 95.88 82 SER A CA 1
ATOM 633 C C . SER A 1 82 ? -6.237 -1.232 -6.966 1.00 95.88 82 SER A C 1
ATOM 635 O O . SER A 1 82 ? -7.282 -0.590 -6.986 1.00 95.88 82 SER A O 1
ATOM 637 N N . VAL A 1 83 ? -6.124 -2.436 -7.545 1.00 93.56 83 VAL A N 1
ATOM 638 C CA . VAL A 1 83 ? -7.202 -3.083 -8.322 1.00 93.56 83 VAL A CA 1
ATOM 639 C C . VAL A 1 83 ? -8.439 -3.353 -7.474 1.00 93.56 83 VAL A C 1
ATOM 641 O O . VAL A 1 83 ? -9.559 -3.099 -7.907 1.00 93.56 83 VAL A O 1
ATOM 644 N N . LEU A 1 84 ? -8.244 -3.896 -6.272 1.00 92.69 84 LEU A N 1
ATOM 645 C CA . LEU A 1 84 ? -9.346 -4.354 -5.427 1.00 92.69 84 LEU A CA 1
ATOM 646 C C . LEU A 1 84 ? -9.987 -3.246 -4.596 1.00 92.69 84 LEU A C 1
ATOM 648 O O . LEU A 1 84 ? -10.996 -3.498 -3.944 1.00 92.69 84 LEU A O 1
ATOM 652 N N . CYS A 1 85 ? -9.420 -2.038 -4.577 1.00 95.31 85 CYS A N 1
ATOM 653 C CA . CYS A 1 85 ? -9.974 -0.945 -3.795 1.00 95.31 85 CYS A CA 1
ATOM 654 C C . CYS A 1 85 ? -11.243 -0.388 -4.470 1.00 95.31 85 CYS A C 1
ATOM 656 O O . CYS A 1 85 ? -11.129 0.312 -5.476 1.00 95.31 85 CYS A O 1
ATOM 658 N N . PRO A 1 86 ? -12.448 -0.597 -3.902 1.00 94.81 86 PRO A N 1
ATOM 659 C CA . PRO A 1 86 ? -13.694 -0.178 -4.548 1.00 94.81 86 PRO A CA 1
ATOM 660 C C . PRO A 1 86 ? -13.878 1.345 -4.573 1.00 94.81 86 PRO A C 1
ATOM 662 O O . PRO A 1 86 ? -14.685 1.859 -5.339 1.00 94.81 86 PRO A O 1
ATOM 665 N N . THR A 1 87 ? -13.159 2.077 -3.718 1.00 96.12 87 THR A N 1
ATOM 666 C CA . THR A 1 87 ? -13.232 3.542 -3.620 1.00 96.12 87 THR A CA 1
ATOM 667 C C . THR A 1 87 ? -12.039 4.251 -4.251 1.00 96.12 87 THR A C 1
ATOM 669 O O . THR A 1 87 ? -11.930 5.470 -4.120 1.00 96.12 87 THR A O 1
ATOM 672 N N . HIS A 1 88 ? -11.135 3.511 -4.906 1.00 95.62 88 HIS A N 1
ATOM 673 C CA . HIS A 1 88 ? -9.915 4.061 -5.503 1.00 95.62 88 HIS A CA 1
ATOM 674 C C . HIS A 1 88 ? -9.115 4.926 -4.510 1.00 95.62 88 HIS A C 1
ATOM 676 O O . HIS A 1 88 ? -8.736 6.065 -4.777 1.00 95.62 88 HIS A O 1
ATOM 682 N N . ALA A 1 89 ? -8.909 4.403 -3.300 1.00 97.00 89 ALA A N 1
ATOM 683 C CA . ALA A 1 89 ? -8.071 5.033 -2.280 1.00 97.00 89 ALA A CA 1
ATOM 684 C C . ALA A 1 89 ? -6.575 4.714 -2.453 1.00 97.00 89 ALA A C 1
ATOM 686 O O . ALA A 1 89 ? -5.753 5.300 -1.755 1.00 97.00 89 ALA A O 1
ATOM 687 N N . LEU A 1 90 ? -6.216 3.777 -3.338 1.00 97.00 90 LEU A N 1
ATOM 688 C CA . LEU A 1 90 ? -4.847 3.321 -3.577 1.00 97.00 90 LEU A CA 1
ATOM 689 C C . LEU A 1 90 ? -4.527 3.365 -5.071 1.00 97.00 90 LEU A C 1
ATOM 691 O O . LEU A 1 90 ? -5.228 2.732 -5.860 1.00 97.00 90 LEU A O 1
ATOM 695 N N . HIS A 1 91 ? -3.438 4.038 -5.435 1.00 97.19 91 HIS A N 1
ATOM 696 C CA . HIS A 1 91 ? -2.972 4.168 -6.818 1.00 97.19 91 HIS A CA 1
ATOM 697 C C . HIS A 1 91 ? -1.505 3.773 -6.927 1.00 97.19 91 HIS A C 1
ATOM 699 O O . HIS A 1 91 ? -0.684 4.242 -6.137 1.00 97.19 91 HIS A O 1
ATOM 705 N N . LEU A 1 92 ? -1.175 2.912 -7.890 1.00 97.44 92 LEU A N 1
ATOM 706 C CA . LEU A 1 92 ? 0.200 2.504 -8.165 1.00 97.44 92 LEU A CA 1
ATOM 707 C C . LEU A 1 92 ? 0.697 3.150 -9.459 1.00 97.44 92 LEU A C 1
ATOM 709 O O . LEU A 1 92 ? 0.142 2.927 -10.533 1.00 97.44 92 LEU A O 1
ATOM 713 N N . TYR A 1 93 ? 1.800 3.877 -9.348 1.00 96.94 93 TYR A N 1
ATOM 714 C CA . TYR A 1 93 ? 2.506 4.484 -10.462 1.00 96.94 93 TYR A CA 1
ATOM 715 C C . TYR A 1 93 ? 3.856 3.800 -10.675 1.00 96.94 93 TYR A C 1
ATOM 717 O O . TYR A 1 93 ? 4.615 3.553 -9.731 1.00 96.94 93 TYR A O 1
ATOM 725 N N . VAL A 1 94 ? 4.179 3.531 -11.937 1.00 95.81 94 VAL A N 1
ATOM 726 C CA . VAL A 1 94 ? 5.494 3.064 -12.377 1.00 95.81 94 VAL A CA 1
ATOM 727 C C . VAL A 1 94 ? 6.029 4.081 -13.369 1.00 95.81 94 VAL A C 1
ATOM 729 O O . VAL A 1 94 ? 5.417 4.344 -14.396 1.00 95.81 94 VAL A O 1
ATOM 732 N N . ASP A 1 95 ? 7.157 4.698 -13.028 1.00 95.00 95 ASP A N 1
ATOM 733 C CA . ASP A 1 95 ? 7.785 5.772 -13.803 1.00 95.00 95 ASP A CA 1
ATOM 734 C C . ASP A 1 95 ? 6.868 6.989 -14.049 1.00 95.00 95 ASP A C 1
ATOM 736 O O . ASP A 1 95 ? 7.102 7.785 -14.950 1.00 95.00 95 ASP A O 1
ATOM 740 N N . GLY A 1 96 ? 5.873 7.192 -13.176 1.00 94.25 96 GLY A N 1
ATOM 741 C CA . GLY A 1 96 ? 4.904 8.293 -13.256 1.00 94.25 96 GLY A CA 1
ATOM 742 C C . GLY A 1 96 ? 3.630 7.966 -14.039 1.00 94.25 96 GLY A C 1
ATOM 743 O O . GLY A 1 96 ? 2.725 8.792 -14.073 1.00 94.25 96 GLY A O 1
ATOM 744 N N . GLU A 1 97 ? 3.529 6.773 -14.622 1.00 95.44 97 GLU A N 1
ATOM 745 C CA . GLU A 1 97 ? 2.316 6.288 -15.281 1.00 95.44 97 GLU A CA 1
ATOM 746 C C . GLU A 1 97 ? 1.561 5.341 -14.349 1.00 95.44 97 GLU A C 1
ATOM 748 O O . GLU A 1 97 ? 2.178 4.495 -13.697 1.00 95.44 97 GLU A O 1
ATOM 753 N N . GLU A 1 98 ? 0.233 5.461 -14.278 1.00 94.25 98 GLU A N 1
ATOM 754 C CA . GLU A 1 98 ? -0.586 4.525 -13.502 1.00 94.25 98 GLU A CA 1
ATOM 755 C C . GLU A 1 98 ? -0.532 3.149 -14.171 1.00 94.25 98 GLU A C 1
ATOM 757 O O . GLU A 1 98 ? -1.011 2.955 -15.290 1.00 94.25 98 GLU A O 1
ATOM 762 N N . ARG A 1 99 ? 0.130 2.201 -13.505 1.00 93.75 99 ARG A N 1
ATOM 763 C CA . ARG A 1 99 ? 0.433 0.879 -14.053 1.00 93.75 99 ARG A CA 1
ATOM 764 C C . ARG A 1 99 ? 0.376 -0.165 -12.962 1.00 93.75 99 ARG A C 1
ATOM 766 O O . ARG A 1 99 ? 0.926 0.016 -11.877 1.00 93.75 99 ARG A O 1
ATOM 773 N N . ILE A 1 100 ? -0.243 -1.293 -13.286 1.00 91.94 100 ILE A N 1
ATOM 774 C CA . ILE A 1 100 ? -0.501 -2.370 -12.337 1.00 91.94 100 ILE A CA 1
ATOM 775 C C . ILE A 1 100 ? 0.239 -3.628 -12.812 1.00 91.94 100 ILE A C 1
ATOM 777 O O . ILE A 1 100 ? -0.278 -4.352 -13.665 1.00 91.94 100 ILE A O 1
ATOM 781 N N . PRO A 1 101 ? 1.433 -3.929 -12.258 1.00 90.44 101 PRO A N 1
ATOM 782 C CA . PRO A 1 101 ? 2.258 -5.053 -12.699 1.00 90.44 101 PRO A CA 1
ATOM 783 C C . PRO A 1 101 ? 1.532 -6.397 -12.692 1.00 90.44 101 PRO A C 1
ATOM 785 O O . PRO A 1 101 ? 1.733 -7.207 -13.591 1.00 90.44 101 PRO A O 1
ATOM 788 N N . VAL A 1 102 ? 0.668 -6.638 -11.701 1.00 88.69 102 VAL A N 1
ATOM 789 C CA . VAL A 1 102 ? -0.077 -7.899 -11.603 1.00 88.69 102 VAL A CA 1
ATOM 790 C C . VAL A 1 102 ? -1.080 -8.092 -12.754 1.00 88.69 102 VAL A C 1
ATOM 792 O O . VAL A 1 102 ? -1.297 -9.224 -13.187 1.00 88.69 102 VAL A O 1
ATOM 795 N N . ILE A 1 103 ? -1.645 -7.005 -13.293 1.00 87.75 103 ILE A N 1
ATOM 796 C CA . ILE A 1 103 ? -2.519 -7.044 -14.474 1.00 87.75 103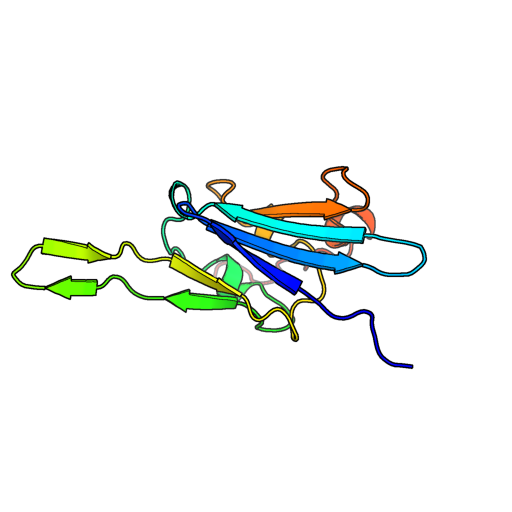 ILE A CA 1
ATOM 797 C C . ILE A 1 103 ? -1.667 -7.179 -15.734 1.00 87.75 103 ILE A C 1
ATOM 799 O O . ILE A 1 103 ? -1.917 -8.076 -16.536 1.00 87.75 103 ILE A O 1
ATOM 803 N N . ASP A 1 104 ? -0.628 -6.349 -15.871 1.00 87.88 104 ASP A N 1
ATOM 804 C CA . ASP A 1 104 ? 0.275 -6.351 -17.030 1.00 87.88 104 ASP A CA 1
ATOM 805 C C . ASP A 1 104 ? 0.902 -7.736 -17.270 1.00 87.88 104 ASP A C 1
ATOM 807 O O . ASP A 1 104 ? 1.102 -8.149 -18.411 1.00 87.88 104 ASP A O 1
ATOM 811 N N . MET A 1 105 ? 1.206 -8.4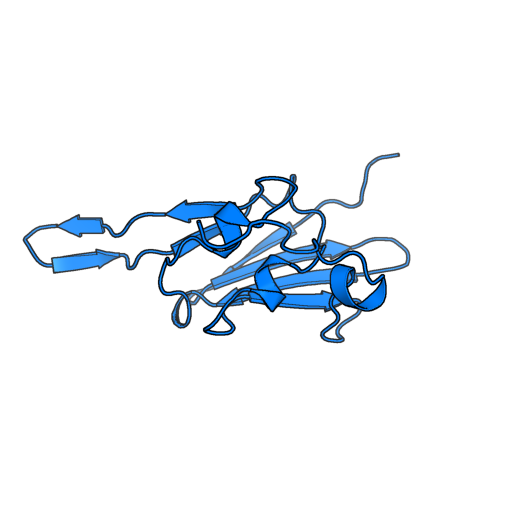67 -16.194 1.00 85.12 105 MET A N 1
ATOM 812 C CA . MET A 1 105 ? 1.810 -9.802 -16.250 1.00 85.12 105 MET A CA 1
ATOM 813 C C . MET A 1 105 ? 0.786 -10.946 -16.273 1.00 85.12 105 MET A C 1
ATOM 815 O O . MET A 1 105 ? 1.189 -12.108 -16.304 1.00 85.12 105 MET A O 1
ATOM 819 N N . GLY A 1 106 ? -0.521 -10.658 -16.221 1.00 82.81 106 GLY A N 1
ATOM 820 C CA . GLY A 1 106 ? -1.561 -11.689 -16.115 1.00 82.81 106 GLY A CA 1
ATOM 821 C C . GLY A 1 106 ? -1.421 -12.566 -14.864 1.00 82.81 106 GLY A C 1
ATOM 822 O O . GLY A 1 106 ? -1.840 -13.721 -14.865 1.00 82.81 106 GLY A O 1
ATOM 823 N N . ALA A 1 107 ? -0.800 -12.027 -13.813 1.00 82.75 107 ALA A N 1
ATOM 824 C CA . ALA A 1 107 ? -0.483 -12.723 -12.570 1.00 82.75 107 ALA A CA 1
ATOM 825 C C . ALA A 1 107 ? -1.561 -12.525 -11.493 1.00 82.75 107 ALA A C 1
ATOM 827 O O . ALA A 1 107 ? -1.352 -12.907 -10.343 1.00 82.75 107 ALA A O 1
ATOM 828 N N . PHE A 1 108 ? -2.697 -11.911 -11.847 1.00 76.25 108 PHE A N 1
ATOM 829 C CA . PHE A 1 108 ? -3.789 -11.697 -10.905 1.00 76.25 108 PHE A CA 1
ATOM 830 C C . PHE A 1 108 ? -4.311 -13.048 -10.408 1.00 76.25 108 PHE A C 1
ATOM 832 O O . PHE A 1 108 ? -4.571 -13.928 -11.241 1.00 76.25 108 PHE A O 1
ATOM 839 N N . PRO A 1 109 ? -4.460 -13.242 -9.083 1.00 69.25 109 PRO A N 1
ATOM 840 C CA . PRO A 1 109 ? -4.952 -14.497 -8.543 1.00 69.25 109 PRO A CA 1
ATOM 841 C C . PRO A 1 109 ? -6.277 -14.875 -9.204 1.00 69.25 109 PRO A C 1
ATOM 843 O O . PRO A 1 109 ? -7.235 -14.097 -9.202 1.00 69.25 109 PRO A O 1
ATOM 846 N N . ARG A 1 110 ? -6.352 -16.079 -9.778 1.00 70.62 110 ARG A N 1
ATOM 847 C CA . ARG A 1 110 ? -7.649 -16.637 -10.163 1.00 70.62 110 ARG A CA 1
ATOM 848 C C . ARG A 1 110 ? -8.396 -16.920 -8.867 1.00 70.62 110 ARG A C 1
ATOM 850 O O . ARG A 1 110 ? -7.922 -17.696 -8.042 1.00 70.62 110 ARG A O 1
ATOM 857 N N . LEU A 1 111 ? -9.536 -16.264 -8.669 1.00 64.88 111 LEU A N 1
ATOM 858 C CA . LEU A 1 111 ? -10.415 -16.547 -7.540 1.00 64.88 111 LEU A CA 1
ATOM 859 C C . LEU A 1 111 ? -11.030 -17.939 -7.757 1.00 64.88 111 LEU A C 1
ATOM 861 O O . LEU A 1 111 ? -12.056 -18.075 -8.411 1.00 64.88 111 LEU A O 1
ATOM 865 N N . GLU A 1 112 ? -10.374 -18.983 -7.249 1.00 56.03 112 GLU A N 1
ATOM 866 C CA . GLU A 1 112 ? -10.869 -20.370 -7.312 1.00 56.03 112 GLU A CA 1
ATOM 867 C C . GLU A 1 112 ? -11.847 -20.708 -6.173 1.00 56.03 112 GLU A C 1
ATOM 869 O O . GLU A 1 112 ? -12.313 -21.839 -6.049 1.00 56.03 112 GLU A O 1
ATOM 874 N N . GLN A 1 113 ? -12.198 -19.735 -5.330 1.00 54.19 113 GLN A N 1
ATOM 875 C CA . GLN A 1 113 ? -13.103 -19.953 -4.206 1.00 54.19 113 GLN A CA 1
ATOM 876 C C . GLN A 1 113 ? -14.552 -19.854 -4.690 1.00 54.19 113 GLN A C 1
ATOM 878 O O . GLN A 1 113 ? -15.128 -18.771 -4.802 1.00 54.19 113 GLN A O 1
ATOM 883 N N . GLY A 1 114 ? -15.116 -21.022 -5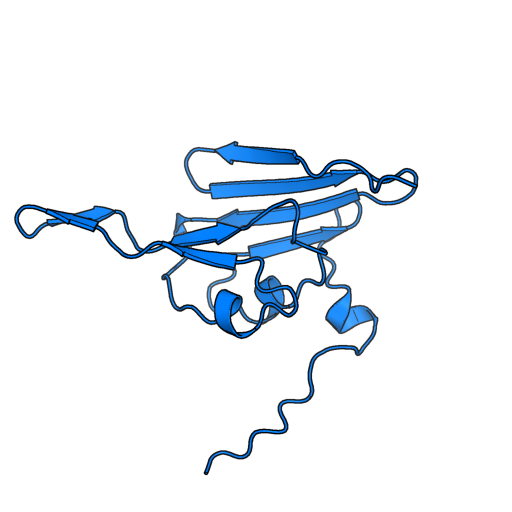.003 1.00 49.81 114 GLY A N 1
ATOM 884 C CA . GLY A 1 114 ? -16.544 -21.207 -5.188 1.00 49.81 114 GLY A CA 1
ATOM 885 C C . GLY A 1 114 ? -17.306 -20.671 -3.982 1.00 49.81 114 GLY A C 1
ATOM 886 O O . GLY A 1 114 ? -16.977 -20.979 -2.837 1.00 49.81 114 GLY A O 1
ATOM 887 N N . ILE A 1 115 ? -18.326 -19.868 -4.268 1.00 44.94 115 ILE A N 1
ATOM 888 C CA . ILE A 1 115 ? -19.382 -19.528 -3.321 1.00 44.94 115 ILE A CA 1
ATOM 889 C C . ILE A 1 115 ? -19.991 -20.866 -2.885 1.00 44.94 115 ILE A C 1
ATOM 891 O O . ILE A 1 115 ? -20.735 -21.478 -3.651 1.00 44.94 115 ILE A O 1
ATOM 895 N N . THR A 1 116 ? -19.593 -21.356 -1.714 1.00 44.50 116 THR A N 1
ATOM 896 C CA . THR A 1 116 ? -20.274 -22.450 -1.017 1.00 44.50 116 THR A CA 1
ATOM 897 C C . THR A 1 116 ? -20.977 -21.854 0.183 1.00 44.50 116 THR A C 1
ATOM 899 O O . THR A 1 116 ? -20.339 -21.016 0.860 1.00 44.50 116 THR A O 1
#